Protein AF-A0A962RQ74-F1 (afdb_monomer)

Structure (mmCIF, N/CA/C/O backbone):
data_AF-A0A962RQ74-F1
#
_entry.id   AF-A0A962RQ74-F1
#
loop_
_atom_site.group_PDB
_atom_site.id
_atom_site.type_symbol
_atom_site.label_atom_id
_atom_site.label_alt_id
_atom_site.label_comp_id
_atom_site.label_asym_id
_atom_site.label_entity_id
_atom_site.label_seq_id
_atom_site.pdbx_PDB_ins_code
_atom_site.Cartn_x
_atom_site.Cartn_y
_atom_site.Cartn_z
_atom_site.occupancy
_atom_site.B_iso_or_equiv
_atom_site.auth_seq_id
_atom_site.auth_comp_id
_atom_site.auth_asym_id
_atom_site.auth_atom_id
_atom_site.pdbx_PDB_model_num
ATOM 1 N N . MET A 1 1 ? 1.590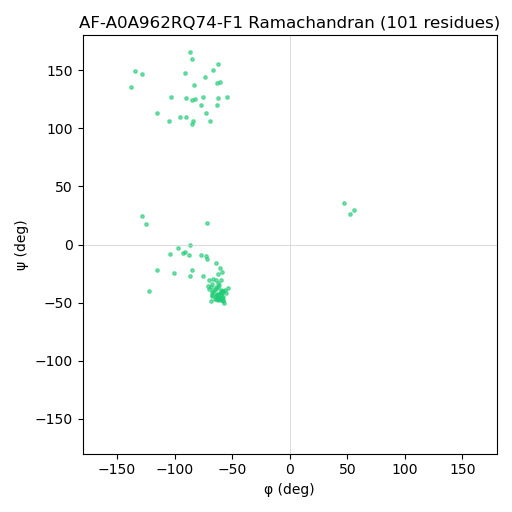 -27.631 4.725 1.00 77.56 1 MET A N 1
ATOM 2 C CA . MET A 1 1 ? 1.076 -26.814 3.609 1.00 77.56 1 MET A CA 1
ATOM 3 C C . MET A 1 1 ? 1.602 -27.437 2.335 1.00 77.56 1 MET A C 1
ATOM 5 O O . MET A 1 1 ? 2.782 -27.766 2.308 1.00 77.56 1 MET A O 1
ATOM 9 N N . ASP A 1 2 ? 0.746 -27.698 1.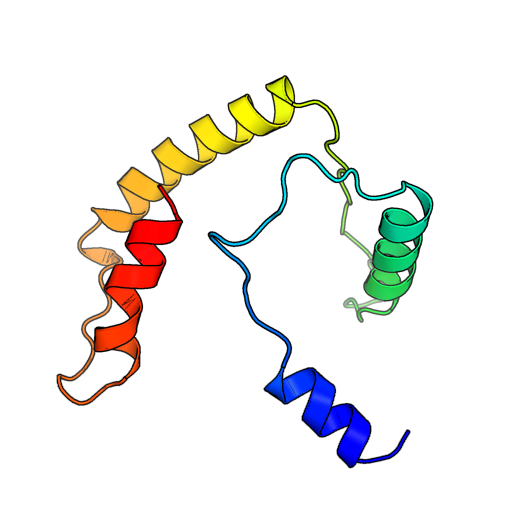356 1.00 96.12 2 ASP A N 1
ATOM 10 C CA . ASP A 1 2 ? 1.173 -28.269 0.075 1.00 96.12 2 ASP A CA 1
ATOM 11 C C . ASP A 1 2 ? 1.604 -27.172 -0.914 1.00 96.12 2 ASP A C 1
ATOM 13 O O . ASP A 1 2 ? 1.343 -25.983 -0.706 1.00 96.12 2 ASP A O 1
ATOM 17 N N . LEU A 1 3 ? 2.289 -27.579 -1.987 1.00 97.06 3 LEU A N 1
ATOM 18 C CA . LEU A 1 3 ? 2.745 -26.665 -3.039 1.00 97.06 3 LEU A CA 1
ATOM 19 C C . LEU A 1 3 ? 1.577 -25.972 -3.742 1.00 97.06 3 LEU A C 1
ATOM 21 O O . LEU A 1 3 ? 1.667 -24.784 -4.031 1.00 97.06 3 LEU A O 1
ATOM 25 N N . ALA A 1 4 ? 0.461 -26.676 -3.941 1.00 97.31 4 ALA A N 1
ATOM 26 C CA . ALA A 1 4 ? -0.713 -26.123 -4.608 1.00 97.31 4 ALA A CA 1
ATOM 27 C C . ALA A 1 4 ? -1.264 -24.891 -3.872 1.00 97.31 4 ALA A C 1
ATOM 29 O O . ALA A 1 4 ? -1.640 -23.901 -4.499 1.00 97.31 4 ALA A O 1
ATOM 30 N N . THR A 1 5 ? -1.260 -24.917 -2.539 1.00 97.38 5 THR A N 1
ATOM 31 C CA . THR A 1 5 ? -1.694 -23.789 -1.714 1.00 97.38 5 THR A CA 1
ATOM 32 C C . THR A 1 5 ? -0.732 -22.608 -1.846 1.00 97.38 5 THR A C 1
ATOM 34 O O . THR A 1 5 ? -1.174 -21.469 -1.995 1.00 97.38 5 THR A O 1
ATOM 37 N N . VAL A 1 6 ? 0.582 -22.855 -1.818 1.00 96.88 6 VAL A N 1
ATOM 38 C CA . VAL A 1 6 ? 1.597 -21.796 -1.964 1.00 96.88 6 VAL A CA 1
ATOM 39 C C . VAL A 1 6 ? 1.513 -21.155 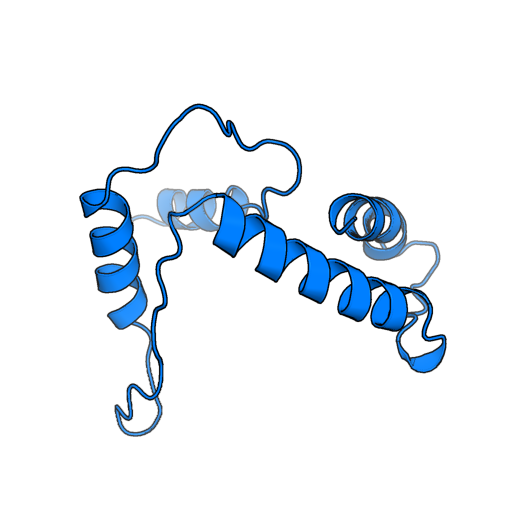-3.351 1.00 96.88 6 VAL A C 1
ATOM 41 O O . VAL A 1 6 ? 1.440 -19.928 -3.456 1.00 96.88 6 VAL A O 1
ATOM 44 N N . ASP A 1 7 ? 1.432 -21.972 -4.400 1.00 97.62 7 ASP A N 1
ATOM 45 C CA . ASP A 1 7 ? 1.287 -21.514 -5.780 1.00 97.62 7 ASP A CA 1
ATOM 46 C C . ASP A 1 7 ? 0.014 -20.690 -5.947 1.00 97.62 7 ASP A C 1
ATOM 48 O O . ASP A 1 7 ? 0.045 -19.614 -6.546 1.00 97.62 7 ASP A O 1
ATOM 52 N N . HIS A 1 8 ? -1.103 -21.127 -5.363 1.00 96.88 8 HIS A N 1
ATOM 53 C CA . HIS A 1 8 ? -2.342 -20.361 -5.396 1.00 96.88 8 HIS A CA 1
ATOM 54 C C . HIS A 1 8 ? -2.167 -18.966 -4.778 1.00 96.88 8 HIS A C 1
ATOM 56 O O . HIS A 1 8 ? -2.524 -17.970 -5.408 1.00 96.88 8 HIS A O 1
ATOM 62 N N . LEU A 1 9 ? -1.577 -18.857 -3.585 1.00 95.62 9 LEU A N 1
ATOM 63 C CA . LEU A 1 9 ? -1.375 -17.564 -2.920 1.00 95.62 9 LEU A CA 1
ATOM 64 C C . LEU A 1 9 ? -0.482 -16.623 -3.739 1.00 95.62 9 LEU A C 1
ATOM 66 O O . LEU A 1 9 ? -0.835 -15.455 -3.945 1.00 95.62 9 LEU A O 1
ATOM 70 N N . LEU A 1 10 ? 0.643 -17.130 -4.250 1.00 95.81 10 LEU A N 1
ATOM 71 C CA . LEU A 1 10 ? 1.593 -16.346 -5.043 1.00 95.81 10 LEU A CA 1
ATOM 72 C C . LEU A 1 10 ? 1.014 -15.937 -6.403 1.00 95.81 10 LEU A C 1
ATOM 74 O O . LEU A 1 10 ? 1.250 -14.824 -6.874 1.00 95.81 10 LEU A O 1
ATOM 78 N N . THR A 1 11 ? 0.215 -16.804 -7.028 1.00 95.56 11 THR A N 1
ATOM 79 C CA . THR A 1 11 ? -0.364 -16.543 -8.350 1.00 95.56 11 THR A CA 1
ATOM 80 C C . THR A 1 11 ? -1.685 -15.791 -8.315 1.00 95.56 11 THR A C 1
ATOM 82 O O . THR A 1 11 ? -2.100 -15.312 -9.369 1.00 95.56 11 THR A O 1
ATOM 85 N N . THR A 1 12 ? -2.326 -15.581 -7.161 1.00 95.88 12 THR A N 1
ATOM 86 C CA . THR A 1 12 ? -3.616 -14.857 -7.063 1.00 95.88 12 THR A CA 1
ATOM 87 C C . THR A 1 12 ? -3.557 -13.551 -6.281 1.00 95.88 12 THR A C 1
ATOM 89 O O . THR A 1 12 ? -4.376 -12.666 -6.535 1.00 95.88 12 THR A O 1
ATOM 92 N N . THR A 1 13 ? -2.566 -13.357 -5.409 1.00 95.12 13 THR A N 1
ATOM 93 C CA . THR A 1 13 ? -2.383 -12.072 -4.722 1.00 95.12 13 THR A CA 1
ATOM 94 C C . THR A 1 13 ? -2.085 -10.976 -5.754 1.00 95.12 13 THR A C 1
ATOM 96 O O . THR A 1 13 ? -1.215 -11.117 -6.618 1.00 95.12 13 THR A O 1
ATOM 99 N N . ARG A 1 14 ? -2.855 -9.882 -5.732 1.00 91.31 14 ARG A N 1
ATOM 100 C CA . ARG A 1 14 ? -2.733 -8.755 -6.672 1.00 91.31 14 ARG A CA 1
ATOM 101 C C . ARG A 1 14 ? -2.778 -7.432 -5.926 1.00 91.31 14 ARG A C 1
ATOM 103 O O . ARG A 1 14 ? -3.508 -7.286 -4.953 1.00 91.31 14 ARG A O 1
ATOM 110 N N . SER A 1 15 ? -2.091 -6.423 -6.454 1.00 91.50 15 SER A N 1
ATOM 111 C CA . SER A 1 15 ? -2.331 -5.036 -6.052 1.00 91.50 15 SER A CA 1
ATOM 112 C C . SER A 1 15 ? -3.704 -4.580 -6.562 1.00 91.50 15 SER A C 1
ATOM 114 O O . SER A 1 15 ? -3.881 -4.337 -7.761 1.00 91.50 15 SER A O 1
ATOM 116 N N . VAL A 1 16 ? -4.680 -4.465 -5.661 1.00 92.19 16 VAL A N 1
ATOM 117 C CA . VAL A 1 16 ? -6.024 -3.950 -5.964 1.00 92.19 16 VAL A CA 1
ATOM 118 C C . VAL A 1 16 ? -5.990 -2.422 -5.956 1.00 92.19 16 VAL A C 1
ATOM 120 O O . VAL A 1 16 ? -5.559 -1.830 -4.975 1.00 92.19 16 VAL A O 1
ATOM 123 N N . ARG A 1 17 ? -6.427 -1.781 -7.051 1.00 90.88 17 ARG A N 1
ATOM 124 C CA . ARG A 1 17 ? -6.318 -0.314 -7.211 1.00 90.88 17 ARG A CA 1
ATOM 125 C C . ARG A 1 17 ? -7.646 0.413 -7.449 1.00 90.88 17 ARG A C 1
ATOM 127 O O . ARG A 1 17 ? -7.864 1.466 -6.874 1.00 90.88 17 ARG A O 1
ATOM 134 N N . LYS A 1 18 ? -8.554 -0.161 -8.253 1.00 90.56 18 LYS A N 1
ATOM 135 C CA . LYS A 1 18 ? -9.857 0.449 -8.619 1.00 90.56 18 LYS A CA 1
ATOM 136 C C . LYS A 1 18 ? -11.081 -0.433 -8.311 1.00 90.56 18 LYS A C 1
ATOM 138 O O . LYS A 1 18 ? -12.134 -0.251 -8.905 1.00 90.56 18 LYS A O 1
ATOM 143 N N . ARG A 1 19 ? -10.937 -1.450 -7.453 1.00 89.88 19 ARG A N 1
ATOM 144 C CA . ARG A 1 19 ? -11.982 -2.473 -7.210 1.00 89.88 19 ARG A CA 1
ATOM 145 C C . ARG A 1 19 ? -12.316 -2.678 -5.729 1.00 89.88 19 ARG A C 1
ATOM 147 O O . ARG A 1 19 ? -12.736 -3.763 -5.345 1.00 89.88 19 ARG A O 1
ATOM 154 N N . LEU A 1 20 ? -12.070 -1.669 -4.896 1.00 91.19 20 LEU A N 1
ATOM 155 C CA . LEU A 1 20 ? -12.455 -1.719 -3.487 1.00 91.19 20 LEU A CA 1
ATOM 156 C C . LEU A 1 20 ? -13.923 -1.311 -3.334 1.00 91.19 20 LEU A C 1
ATOM 158 O O . LEU A 1 20 ? -14.365 -0.343 -3.9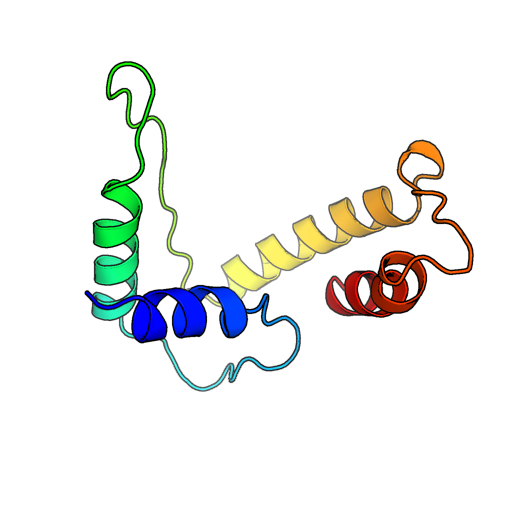49 1.00 91.19 20 LEU A O 1
ATOM 162 N N . ASP A 1 21 ? -14.653 -2.037 -2.492 1.00 93.38 21 ASP A N 1
ATOM 163 C CA . ASP A 1 21 ? -15.976 -1.640 -2.017 1.00 93.38 21 ASP A CA 1
ATOM 164 C C . ASP A 1 21 ? -15.807 -0.716 -0.805 1.00 93.38 21 ASP A C 1
ATOM 166 O O . ASP A 1 21 ? -15.481 -1.165 0.293 1.00 93.38 21 ASP A O 1
ATOM 170 N N . PHE A 1 22 ? -16.002 0.588 -1.009 1.00 90.44 22 PHE A N 1
ATOM 171 C CA . PHE A 1 22 ? -15.846 1.591 0.048 1.00 90.44 22 PHE A CA 1
ATOM 172 C C . PHE A 1 22 ? -17.017 1.638 1.037 1.00 90.44 22 PHE A C 1
ATOM 174 O O . PHE A 1 22 ? -16.916 2.334 2.047 1.00 90.44 22 PHE A O 1
ATOM 181 N N . SER A 1 23 ? -18.115 0.926 0.764 1.00 91.88 23 SER A N 1
ATOM 182 C CA . SER A 1 23 ? -19.266 0.846 1.670 1.00 91.88 23 SER A CA 1
ATOM 183 C C . SER A 1 23 ? -19.099 -0.236 2.736 1.00 91.88 23 SER A C 1
ATOM 185 O O . SER A 1 23 ? -19.709 -0.151 3.802 1.00 91.88 23 SER A O 1
ATOM 187 N N . ARG A 1 24 ? -18.238 -1.230 2.482 1.00 94.25 24 ARG A N 1
ATOM 188 C CA . ARG A 1 24 ? -17.984 -2.338 3.400 1.00 94.25 24 ARG A CA 1
ATOM 189 C C . ARG A 1 24 ? -16.836 -2.003 4.361 1.00 94.25 24 ARG A C 1
ATOM 191 O O . ARG A 1 24 ? -15.681 -1.979 3.929 1.00 94.25 24 ARG A O 1
ATOM 198 N N . PRO A 1 25 ? -17.098 -1.788 5.664 1.00 92.31 25 PRO A N 1
ATOM 199 C CA . PRO A 1 25 ? -16.023 -1.594 6.627 1.00 92.31 25 PRO A CA 1
ATOM 200 C C . PRO A 1 25 ? -15.207 -2.883 6.798 1.00 92.31 25 PRO A C 1
ATOM 202 O O . PRO A 1 25 ? -15.725 -3.995 6.680 1.00 92.31 25 PRO A O 1
ATOM 205 N N . VAL A 1 26 ? -13.921 -2.728 7.109 1.00 95.06 26 VAL A N 1
ATOM 206 C CA . VAL A 1 26 ? -13.073 -3.831 7.573 1.00 95.06 26 VAL A CA 1
ATOM 207 C C . VAL A 1 26 ? -13.175 -3.878 9.094 1.00 95.06 26 VAL A C 1
ATOM 209 O O . VAL A 1 26 ? -12.971 -2.856 9.748 1.00 95.06 26 VAL A O 1
ATOM 212 N N . ALA A 1 27 ? -13.514 -5.042 9.647 1.00 96.69 27 ALA A N 1
ATOM 213 C CA . ALA A 1 27 ? -13.624 -5.221 11.090 1.00 96.69 27 ALA A CA 1
ATOM 214 C C . ALA A 1 27 ? -12.253 -5.011 11.773 1.00 96.69 27 ALA A C 1
ATOM 216 O O . ALA A 1 27 ? -11.242 -5.474 11.228 1.00 96.69 27 ALA A O 1
ATOM 217 N N . PRO A 1 28 ? -12.184 -4.338 12.938 1.00 96.62 28 PRO A N 1
ATOM 218 C CA . PRO A 1 28 ? -10.924 -4.103 13.646 1.00 96.62 28 PRO A CA 1
ATOM 219 C C . PRO A 1 28 ? -10.122 -5.383 13.911 1.00 96.62 28 PRO A C 1
ATOM 221 O O . PRO A 1 28 ? -8.903 -5.387 13.767 1.00 96.62 28 PRO A O 1
ATOM 224 N N . GLU A 1 29 ? -10.799 -6.488 14.217 1.00 98.12 29 GLU A N 1
ATOM 225 C CA . GLU A 1 29 ? -10.189 -7.786 14.517 1.00 98.12 29 GLU A CA 1
ATOM 226 C C . GLU A 1 29 ? -9.433 -8.344 13.308 1.00 98.12 29 GLU A C 1
ATOM 228 O O . GLU A 1 29 ? -8.352 -8.908 13.459 1.00 98.12 29 GLU A O 1
ATOM 233 N N . VAL A 1 30 ? -9.955 -8.129 12.096 1.00 98.00 30 VAL A N 1
ATOM 234 C CA . VAL A 1 30 ? -9.282 -8.527 10.850 1.00 98.00 30 VAL A CA 1
ATOM 235 C C . VAL A 1 30 ? -8.001 -7.718 10.654 1.00 98.00 30 VAL A C 1
ATOM 237 O O . VAL A 1 30 ? -6.974 -8.272 10.271 1.00 98.00 30 VAL A O 1
ATOM 240 N N . VAL A 1 31 ? -8.031 -6.413 10.946 1.00 97.56 31 VAL A N 1
ATOM 241 C CA . VAL A 1 31 ? -6.833 -5.562 10.863 1.00 97.56 31 VAL A CA 1
ATOM 242 C C . VAL A 1 31 ? -5.776 -6.022 11.865 1.00 97.56 31 VAL A C 1
ATOM 244 O O . VAL A 1 31 ? -4.606 -6.129 11.501 1.00 97.56 31 VAL A O 1
ATOM 247 N N . MET A 1 32 ? -6.180 -6.345 13.096 1.00 98.06 32 MET A N 1
ATOM 248 C CA . MET A 1 32 ? -5.264 -6.852 14.118 1.00 98.06 32 MET A CA 1
ATOM 249 C C . MET A 1 32 ? -4.647 -8.194 13.721 1.00 98.06 32 MET A C 1
ATOM 251 O O . MET A 1 32 ? -3.432 -8.331 13.795 1.00 98.06 32 MET A O 1
ATOM 255 N N . GLN A 1 33 ? -5.435 -9.126 13.176 1.00 98.50 33 GLN A N 1
ATOM 256 C CA . GLN A 1 33 ? -4.910 -10.385 12.635 1.00 98.50 33 GLN A CA 1
ATOM 257 C C . GLN A 1 33 ? -3.870 -10.153 11.529 1.00 98.50 33 GLN A C 1
ATOM 259 O O . GLN A 1 33 ? -2.848 -10.836 11.483 1.00 98.50 33 GLN A O 1
ATOM 264 N N . CYS A 1 34 ? -4.085 -9.176 10.640 1.00 97.94 34 CYS A N 1
ATOM 265 C CA . CYS A 1 34 ? -3.087 -8.819 9.630 1.00 97.94 34 CYS A CA 1
ATOM 266 C C . CYS A 1 34 ? -1.796 -8.265 10.249 1.00 97.94 34 CYS A C 1
ATOM 268 O O . CYS A 1 34 ? -0.713 -8.565 9.747 1.00 97.94 34 CYS A O 1
ATOM 270 N N . ILE A 1 35 ? -1.896 -7.468 11.316 1.00 97.75 35 ILE A N 1
ATOM 271 C CA .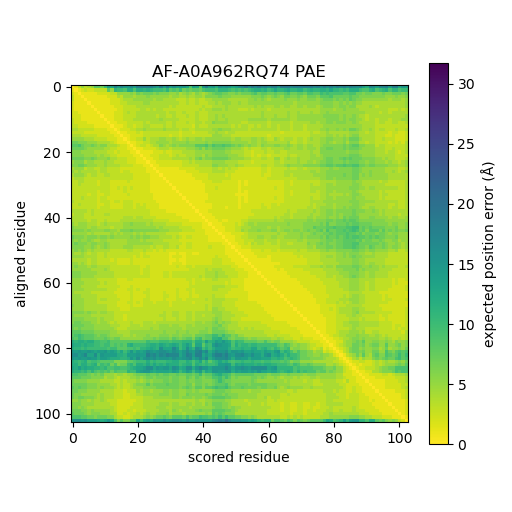 ILE A 1 35 ? -0.728 -6.941 12.033 1.00 97.75 35 ILE A CA 1
ATOM 272 C C . ILE A 1 35 ? 0.020 -8.078 12.738 1.00 97.75 35 ILE A C 1
ATOM 274 O O . ILE A 1 35 ? 1.234 -8.167 12.586 1.00 97.75 35 ILE A O 1
ATOM 278 N N . ASP A 1 36 ? -0.680 -8.994 13.410 1.00 97.88 36 ASP A N 1
ATOM 279 C CA . ASP A 1 36 ? -0.073 -10.160 14.070 1.00 97.88 36 ASP A CA 1
ATOM 280 C C . ASP A 1 36 ? 0.716 -11.032 13.081 1.00 97.88 36 ASP A C 1
ATOM 282 O O . ASP A 1 36 ? 1.820 -11.496 13.379 1.00 97.88 36 ASP A O 1
ATOM 286 N N . LEU A 1 37 ? 0.185 -11.210 11.867 1.00 97.50 37 LEU A N 1
ATOM 287 C CA . LEU A 1 37 ? 0.893 -11.879 10.776 1.00 97.50 37 LEU A CA 1
ATOM 288 C C . LEU A 1 37 ? 2.103 -11.066 10.290 1.00 97.50 37 LEU A C 1
ATOM 290 O O . LEU A 1 37 ? 3.160 -11.641 10.037 1.00 97.50 37 LEU A O 1
ATOM 294 N N . ALA A 1 38 ? 1.982 -9.741 10.174 1.00 96.94 38 ALA A N 1
ATOM 295 C CA . ALA A 1 38 ? 3.080 -8.872 9.751 1.00 96.94 38 ALA A CA 1
ATOM 296 C C . ALA A 1 38 ? 4.254 -8.872 10.747 1.00 96.94 38 ALA A C 1
ATOM 298 O O . ALA A 1 38 ? 5.405 -8.761 10.325 1.00 96.94 38 ALA A O 1
ATOM 299 N N . LEU A 1 39 ? 3.987 -9.066 12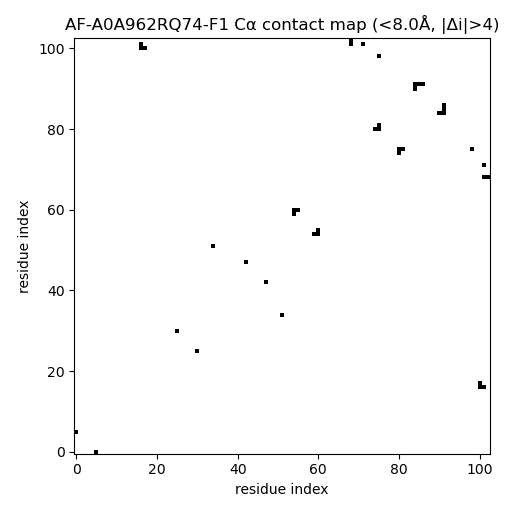.044 1.00 96.25 39 LEU A N 1
ATOM 300 C CA . LEU A 1 39 ? 5.019 -9.195 13.080 1.00 96.25 39 LEU A CA 1
ATOM 301 C C . LEU A 1 39 ? 5.917 -10.431 12.903 1.00 96.25 39 LEU A C 1
ATOM 303 O O . LEU A 1 39 ? 7.002 -10.469 13.474 1.00 96.25 39 LEU A O 1
ATOM 307 N N . GLN A 1 40 ? 5.514 -11.415 12.090 1.00 96.56 40 GLN A N 1
ATOM 308 C CA . GLN A 1 40 ? 6.360 -12.566 11.746 1.00 96.56 40 GLN A CA 1
ATOM 309 C C . GLN A 1 40 ? 7.500 -12.209 10.778 1.00 96.56 40 GLN A C 1
ATOM 311 O O . GLN A 1 40 ? 8.372 -13.041 10.522 1.00 96.56 40 GLN A O 1
ATOM 316 N N . ALA A 1 41 ? 7.504 -11.001 10.203 1.00 96.75 41 ALA A N 1
ATOM 317 C CA . ALA A 1 41 ? 8.588 -10.571 9.332 1.00 96.75 41 ALA A CA 1
ATOM 318 C C . ALA A 1 41 ? 9.931 -10.557 10.099 1.00 96.75 41 ALA A C 1
ATOM 320 O O . ALA A 1 41 ? 9.992 -10.152 11.259 1.00 96.75 41 ALA A O 1
ATOM 321 N N . PRO A 1 42 ? 11.046 -10.983 9.487 1.00 97.06 42 PRO A N 1
ATOM 322 C CA . PRO A 1 42 ? 12.344 -10.903 10.140 1.00 97.06 42 PRO A CA 1
ATOM 323 C C . PRO A 1 42 ? 12.840 -9.452 10.178 1.00 97.06 42 PRO A C 1
ATOM 325 O O . PRO A 1 42 ? 12.676 -8.695 9.220 1.00 97.06 42 PRO A O 1
ATOM 328 N N . THR A 1 43 ? 13.526 -9.077 11.258 1.00 97.12 43 THR A N 1
ATOM 329 C CA . THR A 1 43 ? 14.282 -7.817 11.341 1.00 97.12 43 THR A CA 1
ATOM 330 C C . THR A 1 43 ? 15.705 -8.074 11.800 1.00 97.12 43 THR A C 1
ATOM 332 O O . THR A 1 43 ? 15.962 -8.979 12.596 1.00 97.12 43 THR A O 1
ATOM 335 N N . GLY A 1 44 ? 16.646 -7.271 11.295 1.00 97.50 44 GLY A N 1
ATOM 336 C CA . GLY A 1 44 ? 18.038 -7.325 11.736 1.00 97.50 44 GLY A CA 1
ATOM 337 C C . GLY A 1 44 ? 18.118 -7.161 13.252 1.00 97.50 44 GLY A C 1
ATOM 338 O O . GLY A 1 44 ? 17.523 -6.235 13.802 1.00 97.50 44 GLY A O 1
ATOM 339 N N . SER A 1 45 ? 18.798 -8.092 13.924 1.00 97.00 45 SER A N 1
ATOM 340 C CA . SER A 1 45 ? 18.923 -8.127 15.389 1.00 97.00 45 SER A CA 1
ATOM 341 C C . SER A 1 45 ? 17.589 -8.062 16.150 1.00 97.00 45 SER A C 1
ATOM 343 O O . SER A 1 45 ? 17.558 -7.594 17.284 1.00 97.00 45 SER A O 1
ATOM 345 N N . ASN A 1 46 ? 16.484 -8.504 15.536 1.00 95.00 46 ASN A N 1
ATOM 346 C CA . ASN A 1 46 ? 15.132 -8.398 16.092 1.00 95.00 46 ASN A CA 1
ATOM 347 C C . ASN A 1 46 ? 14.710 -6.957 16.467 1.00 95.00 46 ASN A C 1
ATOM 349 O O . ASN A 1 46 ? 13.937 -6.751 17.402 1.00 95.00 46 ASN A O 1
ATOM 353 N N . ALA A 1 47 ? 15.233 -5.948 15.764 1.00 96.88 47 ALA A N 1
ATOM 354 C CA . ALA A 1 47 ? 15.029 -4.543 16.110 1.00 96.88 47 ALA A CA 1
ATOM 355 C C . ALA A 1 47 ? 13.563 -4.083 16.051 1.00 96.88 47 ALA A C 1
ATOM 357 O O . ALA A 1 47 ? 13.224 -3.114 16.723 1.00 96.88 47 ALA A O 1
ATOM 358 N N . GLN A 1 48 ? 12.710 -4.737 15.246 1.00 96.12 48 GLN A N 1
ATOM 359 C CA . GLN A 1 48 ? 11.265 -4.458 15.162 1.00 96.12 48 GLN A CA 1
ATOM 360 C C . GLN A 1 48 ? 10.920 -2.958 15.040 1.00 96.12 48 GLN A C 1
ATOM 362 O O . GLN A 1 48 ? 9.916 -2.489 15.566 1.00 96.12 48 GLN A O 1
ATOM 367 N N . GLY A 1 49 ? 11.756 -2.187 14.333 1.00 95.62 49 GLY A N 1
ATOM 368 C CA . GLY A 1 49 ? 11.674 -0.720 14.256 1.00 95.62 49 GLY A CA 1
ATOM 369 C C . GLY A 1 49 ? 10.507 -0.166 13.429 1.00 95.62 49 GLY A C 1
ATOM 370 O O . GLY A 1 49 ? 10.561 0.974 12.977 1.00 95.62 49 GLY A O 1
ATOM 371 N N . TRP A 1 50 ? 9.480 -0.970 13.168 1.00 95.69 50 TRP A N 1
ATOM 372 C CA . TRP A 1 50 ? 8.271 -0.562 12.465 1.00 95.69 50 TRP A CA 1
ATOM 373 C C . TRP A 1 50 ? 7.256 0.077 13.411 1.00 95.69 50 TRP A C 1
ATOM 375 O O . TRP A 1 50 ? 7.254 -0.119 14.623 1.00 95.69 50 TRP A O 1
ATOM 385 N N . SER A 1 51 ? 6.338 0.839 12.833 1.00 96.62 51 SER A N 1
ATOM 386 C CA . SER A 1 51 ? 5.147 1.330 13.517 1.00 96.62 51 SER A CA 1
ATOM 387 C C . SER A 1 51 ? 3.964 1.198 12.573 1.00 96.62 51 SER A C 1
ATOM 389 O O . SER A 1 51 ? 4.068 1.532 11.392 1.00 96.62 51 SER A O 1
ATOM 391 N N . PHE A 1 52 ? 2.844 0.703 13.092 1.00 96.75 52 PHE A N 1
ATOM 392 C CA . PHE A 1 52 ? 1.612 0.540 12.332 1.00 96.75 52 PHE A CA 1
ATOM 393 C C . PHE A 1 52 ? 0.633 1.651 12.709 1.00 96.75 52 PHE A C 1
ATOM 395 O O . PHE A 1 52 ? 0.322 1.843 13.882 1.00 96.75 52 PHE A O 1
ATOM 402 N N . PHE A 1 53 ? 0.128 2.367 11.706 1.00 96.81 53 PHE A N 1
ATOM 403 C CA . PHE A 1 53 ? -0.898 3.393 11.877 1.00 96.81 53 PHE A CA 1
ATOM 404 C C . PHE A 1 53 ? -2.170 2.948 11.157 1.00 96.81 53 PHE A C 1
ATOM 406 O O . PHE A 1 53 ? -2.198 2.860 9.929 1.00 96.81 53 PHE A O 1
ATOM 413 N N . VAL A 1 54 ? -3.231 2.672 11.917 1.00 96.56 54 VAL A N 1
ATOM 414 C CA . VAL A 1 54 ? -4.542 2.297 11.370 1.00 96.56 54 VAL A CA 1
ATOM 415 C C . VAL A 1 54 ? -5.412 3.550 11.281 1.00 96.56 54 VAL A C 1
ATOM 417 O O . VAL A 1 54 ? -5.821 4.099 12.300 1.00 96.56 54 VAL A O 1
ATOM 420 N N . VAL A 1 55 ? -5.683 4.019 10.060 1.00 96.25 55 VAL A N 1
ATOM 421 C CA . VAL A 1 55 ? -6.470 5.241 9.809 1.00 96.25 55 VAL A CA 1
ATOM 422 C C . VAL A 1 55 ? -7.873 4.868 9.333 1.00 96.25 55 VAL A C 1
ATOM 424 O O . VAL A 1 55 ? -8.063 4.438 8.191 1.00 96.25 55 VAL A O 1
ATOM 427 N N . THR A 1 56 ? -8.869 5.037 10.200 1.00 93.94 56 THR A N 1
ATOM 428 C CA . THR A 1 56 ? -10.265 4.666 9.911 1.00 93.94 56 THR A CA 1
ATOM 429 C C . THR A 1 56 ? -11.121 5.866 9.512 1.00 93.94 56 THR A C 1
ATOM 431 O O . THR A 1 56 ? -12.093 5.708 8.771 1.00 93.94 56 THR A O 1
ATOM 434 N N . GLU A 1 57 ? -10.741 7.074 9.929 1.00 95.25 57 GLU A N 1
ATOM 435 C CA . GLU A 1 57 ? -11.503 8.293 9.695 1.00 95.25 57 GLU A CA 1
ATOM 436 C C . GLU A 1 57 ? -11.368 8.772 8.249 1.00 95.25 57 GLU A C 1
ATOM 438 O O . GLU A 1 57 ? -10.272 8.979 7.717 1.00 95.25 57 GLU A O 1
ATOM 443 N N . THR A 1 58 ? -12.515 8.993 7.605 1.00 94.00 58 THR A N 1
ATOM 444 C CA . THR A 1 58 ? -12.584 9.359 6.186 1.00 94.00 58 THR A CA 1
ATOM 445 C C . THR A 1 58 ? -11.840 10.653 5.874 1.00 94.00 58 THR A C 1
ATOM 447 O O . THR A 1 58 ? -11.128 10.702 4.871 1.00 94.00 58 THR A O 1
ATOM 450 N N . ASP A 1 59 ? -11.932 11.670 6.729 1.00 97.31 59 ASP A N 1
ATOM 451 C CA . ASP A 1 59 ? -11.287 12.959 6.463 1.00 97.31 59 ASP A CA 1
ATOM 452 C C . ASP A 1 59 ? -9.761 12.885 6.586 1.00 97.31 59 ASP A C 1
ATOM 454 O O . ASP A 1 59 ? -9.050 13.446 5.751 1.00 97.31 59 ASP A O 1
ATOM 458 N N . LYS A 1 60 ? -9.235 12.084 7.524 1.00 97.94 60 LYS A N 1
ATOM 459 C CA . LYS A 1 60 ? -7.793 11.802 7.604 1.00 97.94 60 LYS A CA 1
ATOM 460 C C . LYS A 1 60 ? -7.304 11.059 6.360 1.00 97.94 60 LYS A C 1
ATOM 462 O O . LYS A 1 60 ? -6.294 11.446 5.775 1.00 97.94 60 LYS A O 1
ATOM 467 N N . ARG A 1 61 ? -8.042 10.039 5.894 1.00 95.75 61 ARG A N 1
ATOM 468 C CA . ARG A 1 61 ? -7.709 9.334 4.639 1.00 95.75 61 ARG A CA 1
ATOM 469 C C . ARG A 1 61 ? -7.712 10.275 3.434 1.00 95.75 61 ARG A C 1
ATOM 471 O O . ARG A 1 61 ? -6.818 10.187 2.597 1.00 95.75 61 ARG A O 1
ATOM 478 N N . ARG A 1 62 ? -8.678 11.198 3.351 1.00 96.25 62 ARG A N 1
ATOM 479 C CA . ARG A 1 62 ? -8.741 12.216 2.287 1.00 96.25 62 ARG A CA 1
ATOM 480 C C . ARG A 1 62 ? -7.540 13.160 2.320 1.00 96.25 62 ARG A C 1
ATOM 482 O O . ARG A 1 62 ? -6.984 13.441 1.260 1.00 96.25 62 ARG A O 1
ATOM 489 N N . ALA A 1 63 ? -7.123 13.607 3.504 1.00 98.06 63 ALA A N 1
ATOM 490 C CA . ALA A 1 63 ? -5.942 14.455 3.665 1.00 98.06 63 ALA A CA 1
ATOM 491 C C . ALA A 1 63 ? -4.658 13.733 3.217 1.00 98.06 63 ALA A C 1
ATOM 493 O O . ALA A 1 63 ? -3.896 14.268 2.413 1.00 98.06 63 ALA A O 1
ATOM 494 N N . ILE A 1 64 ? -4.465 12.479 3.644 1.00 97.31 64 ILE A N 1
ATOM 495 C CA . ILE A 1 64 ? -3.338 11.641 3.198 1.00 97.31 64 ILE A CA 1
ATOM 496 C C . ILE A 1 64 ? -3.362 11.470 1.674 1.00 97.31 64 ILE A C 1
ATOM 498 O O . ILE A 1 64 ? -2.338 11.649 1.017 1.00 97.31 64 ILE A O 1
ATOM 502 N N . ALA A 1 65 ? -4.532 11.186 1.093 1.00 95.25 65 ALA A N 1
ATOM 503 C CA . ALA A 1 65 ? -4.683 11.047 -0.353 1.00 95.25 65 ALA A CA 1
ATOM 504 C C . ALA A 1 65 ? -4.341 12.342 -1.113 1.00 95.25 65 ALA A C 1
ATOM 506 O O . ALA A 1 65 ? -3.778 12.276 -2.203 1.00 95.25 65 ALA A O 1
ATOM 507 N N . ALA A 1 66 ? -4.643 13.519 -0.554 1.00 96.81 66 ALA A N 1
ATOM 508 C CA . ALA A 1 66 ? -4.267 14.796 -1.156 1.00 96.81 66 ALA A CA 1
ATOM 509 C C . ALA A 1 66 ? -2.742 14.982 -1.190 1.00 96.81 66 ALA A C 1
ATOM 511 O O . ALA A 1 66 ? -2.198 15.287 -2.249 1.00 96.81 66 ALA A O 1
ATOM 512 N N . HIS A 1 67 ? -2.049 14.717 -0.078 1.00 97.25 67 HIS A N 1
ATOM 513 C CA . HIS A 1 67 ? -0.583 14.755 -0.042 1.00 97.25 67 HIS A CA 1
ATOM 514 C C . HIS A 1 67 ? 0.046 13.739 -0.998 1.00 97.25 67 HIS A C 1
ATOM 516 O O . HIS A 1 67 ? 0.991 14.069 -1.717 1.00 97.25 67 HIS A O 1
ATOM 522 N N . TYR A 1 68 ? -0.507 12.523 -1.045 1.00 95.81 68 TYR A N 1
ATOM 523 C CA . TYR A 1 68 ? -0.075 11.494 -1.982 1.00 95.81 68 TYR A CA 1
ATOM 524 C C . TYR A 1 68 ? -0.200 11.963 -3.433 1.00 95.81 68 TYR A C 1
ATOM 526 O O . TYR A 1 68 ? 0.770 11.852 -4.174 1.00 95.81 68 TYR A O 1
ATOM 534 N N . ARG A 1 69 ? -1.344 12.541 -3.835 1.00 94.81 69 ARG A N 1
ATOM 535 C CA . ARG A 1 69 ? -1.539 13.052 -5.202 1.00 94.81 69 ARG A CA 1
ATOM 536 C C . ARG A 1 69 ? -0.503 14.107 -5.574 1.00 94.81 69 ARG A C 1
ATOM 538 O O . ARG A 1 69 ? 0.072 14.010 -6.652 1.00 94.81 69 ARG A O 1
ATOM 545 N N . THR A 1 70 ? -0.217 15.060 -4.688 1.00 95.38 70 THR A N 1
ATOM 546 C CA . THR A 1 70 ? 0.820 16.076 -4.932 1.00 95.38 70 THR A CA 1
ATOM 547 C C . THR A 1 70 ? 2.193 15.435 -5.149 1.00 95.38 70 THR A C 1
ATOM 549 O O . THR A 1 70 ? 2.882 15.746 -6.120 1.00 95.38 70 THR A O 1
ATOM 552 N N . ALA A 1 71 ? 2.589 14.500 -4.279 1.00 94.56 71 ALA A N 1
ATOM 553 C CA . ALA A 1 71 ? 3.870 13.805 -4.402 1.00 94.56 71 ALA A CA 1
ATOM 554 C C . ALA A 1 71 ? 3.935 12.916 -5.655 1.00 94.56 71 ALA A C 1
ATOM 556 O O . ALA A 1 71 ? 4.969 12.851 -6.324 1.00 94.56 71 ALA A O 1
ATOM 557 N N . PHE A 1 72 ? 2.832 12.244 -5.991 1.00 93.06 72 PHE A N 1
ATOM 558 C CA . PHE A 1 72 ? 2.750 11.374 -7.154 1.00 93.06 72 PHE A CA 1
ATOM 559 C C . PHE A 1 72 ? 2.775 12.162 -8.462 1.00 93.06 72 PHE A C 1
ATOM 561 O O . PHE A 1 72 ? 3.444 11.734 -9.393 1.00 93.06 72 PHE A O 1
ATOM 568 N N . GLN A 1 73 ? 2.121 13.323 -8.535 1.00 92.12 73 GLN A N 1
ATOM 569 C CA . GLN A 1 73 ? 2.212 14.208 -9.699 1.00 92.12 73 GLN A CA 1
ATOM 570 C C . GLN A 1 73 ? 3.667 14.584 -9.978 1.00 92.12 73 GLN A C 1
ATOM 572 O O . GLN A 1 73 ? 4.142 14.353 -11.085 1.00 92.12 73 GLN A O 1
ATOM 577 N N . ALA A 1 74 ? 4.398 15.045 -8.956 1.00 92.00 74 ALA A N 1
ATOM 578 C CA . ALA A 1 74 ? 5.821 15.345 -9.090 1.00 92.00 74 ALA A CA 1
ATOM 579 C C . ALA A 1 74 ? 6.636 14.112 -9.523 1.00 92.00 74 ALA A C 1
ATOM 581 O O . ALA A 1 74 ? 7.496 14.219 -10.390 1.00 92.00 74 ALA A O 1
ATOM 582 N N . TYR A 1 75 ? 6.348 12.930 -8.961 1.00 89.69 75 TYR A N 1
ATOM 583 C CA . TYR A 1 75 ? 6.981 11.668 -9.363 1.00 89.69 75 TYR A CA 1
ATOM 584 C C . TYR A 1 75 ? 6.699 11.304 -10.829 1.00 89.69 75 TYR A C 1
ATOM 586 O O . TYR A 1 75 ? 7.616 10.901 -11.537 1.00 89.69 75 TYR A O 1
ATOM 594 N N . ALA A 1 76 ? 5.448 11.416 -11.274 1.00 87.50 76 ALA A N 1
ATOM 595 C CA . ALA A 1 76 ? 4.995 10.953 -12.581 1.00 87.50 76 ALA A CA 1
ATOM 596 C C . ALA A 1 76 ? 5.447 11.869 -13.725 1.00 87.50 76 ALA A C 1
ATOM 598 O O . ALA A 1 76 ? 5.604 11.403 -14.851 1.00 87.50 76 ALA A O 1
ATOM 599 N N . THR A 1 77 ? 5.660 13.158 -13.445 1.00 87.88 77 THR A N 1
ATOM 600 C CA . THR A 1 77 ? 6.146 14.130 -14.432 1.00 87.88 77 THR A CA 1
ATOM 601 C C . THR A 1 77 ? 7.666 14.284 -14.446 1.00 87.88 77 THR A C 1
ATOM 603 O O . THR A 1 77 ? 8.173 14.985 -15.315 1.00 87.88 77 THR A O 1
ATOM 606 N N . ASP A 1 78 ? 8.394 13.675 -13.504 1.00 89.31 78 ASP A N 1
ATOM 607 C CA . ASP A 1 78 ? 9.857 13.750 -13.424 1.00 89.31 78 ASP A CA 1
ATOM 608 C C . ASP A 1 78 ? 10.515 12.911 -14.541 1.00 89.31 78 ASP A C 1
ATOM 610 O O . ASP A 1 78 ? 10.446 11.675 -14.505 1.00 89.31 78 ASP A O 1
ATOM 614 N N . PRO A 1 79 ? 11.201 13.541 -15.518 1.00 85.38 79 PRO A N 1
ATOM 615 C CA . PRO A 1 79 ? 11.881 12.819 -16.589 1.00 85.38 79 PRO A CA 1
ATOM 616 C C . PRO A 1 79 ? 12.961 11.862 -16.072 1.00 85.38 79 PRO A C 1
ATOM 618 O O . PRO A 1 79 ? 13.171 10.813 -16.672 1.00 85.38 79 PRO A O 1
ATOM 621 N N . GLY A 1 80 ? 13.606 12.172 -14.940 1.00 86.75 80 GLY A N 1
ATOM 622 C CA . GLY A 1 80 ? 14.635 11.328 -14.327 1.00 86.75 80 GLY A CA 1
ATOM 623 C C . GLY A 1 80 ? 14.088 10.051 -13.683 1.00 86.75 80 GLY A C 1
ATOM 624 O O . GLY A 1 80 ? 14.853 9.143 -13.360 1.00 86.75 80 GLY A O 1
ATOM 625 N N . ARG A 1 81 ? 12.766 9.953 -13.503 1.00 80.31 81 ARG A N 1
ATOM 626 C CA . ARG A 1 81 ? 12.082 8.760 -12.977 1.00 80.31 81 ARG A CA 1
ATOM 627 C C . ARG A 1 81 ? 11.371 7.950 -14.050 1.00 80.31 81 ARG A C 1
ATOM 629 O O . ARG A 1 81 ? 10.910 6.840 -13.762 1.00 80.31 81 ARG A O 1
ATOM 636 N N . ARG A 1 82 ? 11.301 8.469 -15.278 1.00 76.38 82 ARG A N 1
ATOM 637 C CA . ARG A 1 82 ? 10.770 7.737 -16.422 1.00 76.38 82 ARG A CA 1
ATOM 638 C C . ARG A 1 82 ? 11.659 6.521 -16.675 1.00 76.38 82 ARG A C 1
ATOM 640 O O . ARG A 1 82 ? 12.858 6.646 -16.899 1.00 76.38 82 ARG A O 1
ATOM 647 N N . ARG A 1 83 ? 11.068 5.328 -16.603 1.00 79.62 83 ARG A N 1
ATOM 648 C CA . ARG A 1 83 ? 11.733 4.106 -17.060 1.00 79.62 83 ARG A CA 1
ATOM 649 C C . ARG A 1 83 ? 11.494 3.971 -18.557 1.00 79.62 83 ARG A C 1
ATOM 651 O O . ARG A 1 83 ? 10.339 3.905 -18.975 1.00 79.62 83 ARG A O 1
ATOM 658 N N . ASP A 1 84 ? 12.572 3.867 -19.318 1.00 82.19 84 ASP A N 1
ATOM 659 C CA . ASP A 1 84 ? 12.506 3.465 -20.716 1.00 82.19 84 ASP A CA 1
ATOM 660 C C . ASP A 1 84 ? 12.470 1.939 -20.769 1.00 82.19 84 ASP A C 1
ATOM 662 O O . ASP A 1 84 ? 13.442 1.250 -20.456 1.00 82.19 84 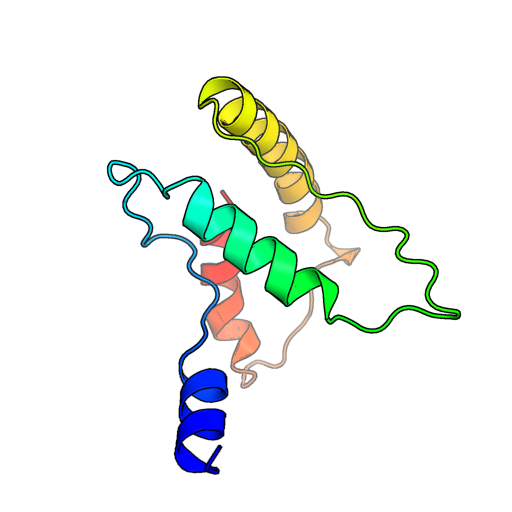ASP A O 1
ATOM 666 N N . TYR A 1 85 ? 11.290 1.410 -21.072 1.00 87.44 85 TYR A N 1
ATOM 667 C CA . TYR A 1 85 ? 11.098 -0.008 -21.335 1.00 87.44 85 TYR A CA 1
ATOM 668 C C . TYR A 1 85 ? 11.276 -0.270 -22.831 1.00 87.44 85 TYR A C 1
ATOM 670 O O . TYR A 1 85 ? 10.936 0.585 -23.650 1.00 87.44 85 TYR A O 1
ATOM 678 N N . ALA A 1 86 ? 11.781 -1.453 -23.181 1.00 89.81 86 ALA A N 1
ATOM 679 C CA . ALA A 1 86 ? 11.761 -1.915 -24.565 1.00 89.81 86 ALA A CA 1
ATOM 680 C C . ALA A 1 86 ? 10.310 -2.062 -25.063 1.00 89.81 86 ALA A C 1
ATOM 682 O O . ALA A 1 86 ? 9.389 -2.242 -24.263 1.00 89.81 86 ALA A O 1
ATOM 683 N N . GLU A 1 87 ? 10.101 -1.969 -26.376 1.00 81.75 87 GLU A N 1
ATOM 684 C CA . GLU A 1 87 ? 8.764 -1.986 -26.988 1.00 81.75 87 GLU A CA 1
ATOM 685 C C . GLU A 1 87 ? 8.004 -3.302 -26.734 1.00 81.75 87 GLU A C 1
ATOM 687 O O . GLU A 1 87 ? 6.788 -3.294 -26.545 1.00 81.75 87 GLU A O 1
ATOM 692 N N . ASP A 1 88 ? 8.720 -4.424 -26.653 1.00 90.50 88 ASP A N 1
ATOM 693 C CA . ASP A 1 88 ? 8.197 -5.764 -26.372 1.00 90.50 88 ASP A CA 1
ATOM 694 C C . ASP A 1 88 ? 8.085 -6.082 -24.869 1.00 90.50 88 ASP A C 1
ATOM 696 O O . ASP A 1 88 ? 7.628 -7.161 -24.483 1.00 90.50 88 ASP A O 1
ATOM 700 N N . ASP A 1 89 ? 8.461 -5.144 -23.997 1.00 92.88 89 ASP A N 1
ATOM 701 C CA . ASP A 1 89 ? 8.406 -5.346 -22.558 1.00 92.88 89 ASP A CA 1
ATOM 702 C C . ASP A 1 89 ? 6.958 -5.221 -22.044 1.00 92.88 89 ASP A C 1
ATOM 704 O O . ASP A 1 89 ? 6.350 -4.144 -22.113 1.00 92.88 89 ASP A O 1
ATOM 708 N N . PRO A 1 90 ? 6.383 -6.268 -21.425 1.00 90.62 90 PRO A N 1
ATOM 709 C CA . PRO A 1 90 ? 5.010 -6.226 -20.921 1.00 90.62 90 PRO A CA 1
ATOM 710 C C . PRO A 1 90 ? 4.787 -5.141 -19.852 1.00 90.62 90 PRO A C 1
ATOM 712 O O . PRO A 1 90 ? 3.652 -4.711 -19.621 1.00 90.62 90 PRO A O 1
ATOM 715 N N . ARG A 1 91 ? 5.852 -4.658 -19.198 1.00 90.56 91 ARG A N 1
ATOM 716 C CA . ARG A 1 91 ? 5.778 -3.548 -18.238 1.00 90.56 91 ARG A CA 1
ATOM 717 C C . ARG A 1 91 ? 5.419 -2.235 -18.926 1.00 90.56 91 ARG A C 1
ATOM 719 O O . ARG A 1 91 ? 4.678 -1.453 -18.329 1.00 90.56 91 ARG A O 1
ATOM 726 N N . ALA A 1 92 ? 5.868 -2.018 -20.165 1.00 89.56 92 ALA A N 1
ATOM 727 C CA . ALA A 1 92 ? 5.533 -0.833 -20.952 1.00 89.56 92 ALA A CA 1
ATOM 728 C C . ALA A 1 92 ? 4.016 -0.735 -21.171 1.00 89.56 92 ALA A C 1
ATOM 730 O O . ALA A 1 92 ? 3.410 0.297 -20.887 1.00 89.56 92 ALA A O 1
ATOM 731 N N . ALA A 1 93 ? 3.384 -1.845 -21.564 1.00 88.88 93 ALA A N 1
ATOM 732 C CA . ALA A 1 93 ? 1.940 -1.923 -21.789 1.00 88.88 93 ALA A CA 1
ATOM 733 C C . ALA A 1 93 ? 1.111 -1.752 -20.501 1.00 88.88 93 ALA A C 1
ATOM 735 O O . ALA A 1 93 ? -0.018 -1.256 -20.534 1.00 88.88 93 ALA A O 1
ATOM 736 N N . GLN A 1 94 ? 1.655 -2.156 -19.349 1.00 89.06 94 GLN A N 1
ATOM 737 C CA . GLN A 1 94 ? 0.957 -2.072 -18.066 1.00 89.06 94 GLN A CA 1
ATOM 738 C C . GLN A 1 94 ? 1.128 -0.713 -17.368 1.00 89.06 94 GLN A C 1
ATOM 740 O O . GLN A 1 94 ? 0.242 -0.308 -16.609 1.00 89.06 94 GLN A O 1
ATOM 745 N N . MET A 1 95 ? 2.230 0.001 -17.615 1.00 87.62 95 MET A N 1
ATOM 746 C CA . MET A 1 95 ? 2.563 1.248 -16.919 1.00 87.62 95 MET A CA 1
ATOM 747 C C . MET A 1 95 ? 1.469 2.329 -17.005 1.00 87.62 95 MET A C 1
ATOM 749 O O . MET A 1 95 ? 1.144 2.896 -15.958 1.00 87.62 95 MET A O 1
ATOM 753 N N . PRO A 1 96 ? 0.804 2.571 -18.156 1.00 88.25 96 PRO A N 1
ATOM 754 C CA . PRO A 1 96 ? -0.285 3.545 -18.230 1.00 88.25 96 PRO A CA 1
ATOM 755 C C . PRO A 1 96 ? -1.415 3.265 -17.232 1.00 88.25 96 PRO A C 1
ATOM 757 O O . PRO A 1 96 ? -1.909 4.184 -16.588 1.00 88.25 96 PRO A O 1
ATOM 760 N N . ARG A 1 97 ? -1.776 1.988 -17.026 1.00 89.81 97 ARG A N 1
ATOM 761 C CA . ARG A 1 97 ? -2.813 1.581 -16.059 1.00 89.81 97 ARG A CA 1
ATOM 762 C C . ARG A 1 97 ? -2.369 1.771 -14.611 1.00 89.81 97 ARG A C 1
ATOM 764 O O . ARG A 1 97 ? -3.206 1.986 -13.741 1.00 89.81 97 ARG A O 1
ATOM 771 N N . VAL A 1 98 ? -1.068 1.647 -14.338 1.00 89.19 98 VAL A N 1
ATOM 772 C CA . VAL A 1 98 ? -0.506 1.914 -13.006 1.00 89.19 98 VAL A CA 1
ATOM 773 C C . VAL A 1 98 ? -0.600 3.406 -12.702 1.00 89.19 98 VAL A C 1
ATOM 775 O O . VAL A 1 98 ? -1.124 3.764 -11.650 1.00 89.19 98 VAL A O 1
ATOM 778 N N . VAL A 1 99 ? -0.179 4.261 -13.636 1.00 88.94 99 VAL A N 1
ATOM 779 C CA . VAL A 1 99 ? -0.237 5.723 -13.479 1.00 88.94 99 VAL A CA 1
ATOM 780 C C . VAL A 1 99 ? -1.681 6.211 -13.335 1.00 88.94 99 VAL A C 1
ATOM 782 O O . VAL A 1 99 ? -1.988 6.909 -12.376 1.00 88.94 99 VAL A O 1
ATOM 785 N N . ASP A 1 100 ? -2.586 5.760 -14.207 1.00 90.00 100 ASP A N 1
ATOM 786 C CA . ASP A 1 100 ? -4.026 6.076 -14.167 1.00 90.00 100 ASP A CA 1
ATOM 787 C C . ASP A 1 100 ? -4.715 5.652 -12.855 1.00 90.00 100 ASP A C 1
ATOM 789 O O . ASP A 1 100 ? -5.761 6.171 -12.477 1.00 90.00 100 ASP A O 1
ATOM 793 N N . SER A 1 101 ? -4.154 4.677 -12.143 1.00 90.75 101 SER A N 1
ATOM 794 C CA . SER A 1 101 ? -4.716 4.194 -10.880 1.00 90.75 101 SER A CA 1
ATOM 795 C C . SER A 1 101 ? -4.201 4.894 -9.627 1.00 90.75 101 SER A C 1
ATOM 797 O O . SER A 1 101 ? -4.695 4.605 -8.539 1.00 90.75 101 SER A O 1
ATOM 799 N N . ALA A 1 102 ? -3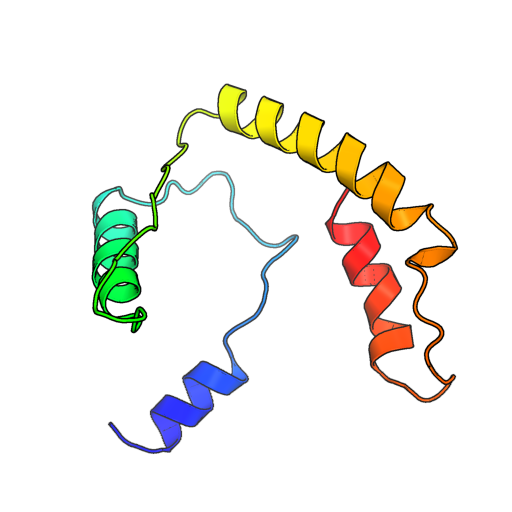.212 5.773 -9.772 1.00 87.62 102 ALA A N 1
ATOM 800 C CA . ALA A 1 102 ? -2.611 6.527 -8.677 1.00 87.62 102 ALA A CA 1
ATOM 801 C C . ALA A 1 102 ? -3.196 7.946 -8.526 1.00 87.62 102 ALA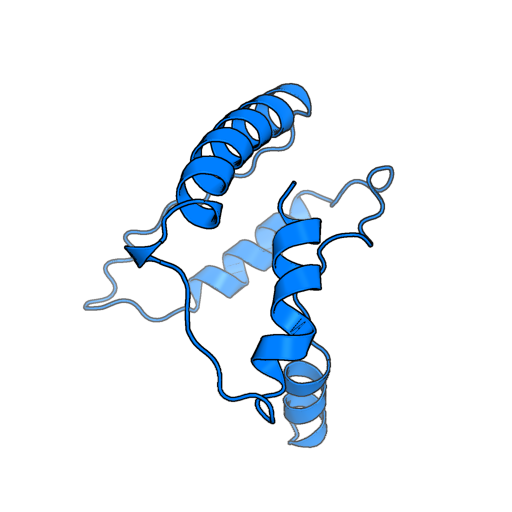 A C 1
ATOM 803 O O . ALA A 1 102 ? -2.818 8.669 -7.603 1.00 87.62 102 ALA A O 1
ATOM 804 N N . VAL A 1 103 ? -4.116 8.351 -9.405 1.00 72.75 103 VAL A N 1
ATOM 805 C CA . VAL A 1 103 ? -4.778 9.666 -9.396 1.00 72.75 103 VAL A CA 1
ATOM 806 C C . VAL A 1 103 ? -6.279 9.554 -9.185 1.00 72.75 103 VAL A C 1
ATOM 808 O O . VAL A 1 103 ? -6.892 8.610 -9.731 1.00 72.75 103 VAL A O 1
#

Mean predicted aligned error: 4.52 Å

Solvent-accessible surface area (backbone atoms only — not comparable to full-atom values): 6811 Å² total; per-residue (Å²): 136,60,68,70,60,54,50,48,53,70,74,62,67,70,93,81,70,89,77,78,66,88,85,63,82,79,57,70,68,60,55,50,52,53,48,61,58,57,67,70,59,87,48,78,93,70,60,68,88,74,82,87,82,87,83,83,54,66,68,61,53,50,52,52,50,51,55,48,39,57,54,47,51,57,52,74,69,33,73,92,66,60,77,88,62,58,92,87,36,70,63,54,76,46,44,63,62,55,59,64,53,68,106

Secondary structure (DSSP, 8-state):
--HHHHHHHHHH----SS---TTSPPPHHHHHHHHHHHTTS--GGG-----------HHHHHHHHHHHHHHHHHHHH-GGG-----TT-HHHHHHHHHHHT--

Radius of gyration: 18.21 Å; Cα contacts (8 Å, |Δi|>4): 21; chains: 1; bounding box: 38×44×43 Å

Sequence (103 aa):
MDLATVDHLLTTTRSVRKRLDFSRPVAPEVVMQCIDLALQAPTGSNAQGWSFFVVTETDKRRAIAAHYRTAFQAYATDPGRRRDYAEDDPRAAQMPRVVDSAV

pLDDT: mean 92.97, std 5.18, range [72.75, 98.5]

Foldseek 3Di:
DDPVVVCCCVVPDDDDQPDDDPVDDDDPVVVVVVVVVVLPDDDDVSPSPDDDDDDDDPVVVVVVLVVQVVVLVCQVPDPVNDDDDDPPDVCVVCVVVVSVRSD